Protein AF-A0A359BAL3-F1 (afdb_monomer)

Secondary structure (DSSP, 8-state):
-HHHHHHHHHHHHHHHHHHHTTS-S--HHHHHHHHHHHHHTTS--------TTSS-TTSS-----SS----------HHHHHHHTT--HHHHHHHHHHHHTTPPPPHHHHHHHHHHHHHHHHHTT-HHHHHHHHHH--HHHHTT-

Sequence (145 aa):
MLYFFDEIQLLYQKRDLEKKNGKLEFSSLDLVSGMKPLVIDGKYRFILSGSLLGVPIKDIVLNPLGYLDEVRMFPLDFEEYLLNKNVGEESINYLRNCFYNKKEVPPSLNALFLDYFREYILMGGMPEAIEEFNKSKNLFNVSNV

Structure (mmCIF, N/CA/C/O backbone):
data_AF-A0A359BAL3-F1
#
_entry.id   AF-A0A359BAL3-F1
#
loop_
_atom_site.group_PDB
_atom_site.id
_atom_site.type_symbol
_atom_site.label_atom_id
_atom_site.label_alt_id
_atom_site.label_comp_id
_atom_site.label_asym_id
_atom_site.label_entity_id
_atom_site.label_seq_id
_atom_site.pdbx_PDB_ins_code
_atom_site.Cartn_x
_atom_site.Cartn_y
_atom_site.Cartn_z
_atom_site.occupancy
_atom_site.B_iso_or_equiv
_atom_site.auth_seq_id
_atom_site.auth_comp_id
_atom_site.auth_asym_id
_atom_site.auth_atom_id
_atom_site.pdbx_PDB_model_num
ATOM 1 N N . MET A 1 1 ? 10.939 -1.123 0.249 1.00 41.31 1 MET A N 1
ATOM 2 C CA . MET A 1 1 ? 10.672 -1.480 -1.163 1.00 41.31 1 MET A CA 1
ATOM 3 C C . MET A 1 1 ? 10.157 -0.281 -1.976 1.00 41.31 1 MET A C 1
ATOM 5 O O . MET A 1 1 ? 10.434 -0.252 -3.161 1.00 41.31 1 MET A O 1
ATOM 9 N N . LEU A 1 2 ? 9.514 0.731 -1.367 1.00 38.03 2 LEU A N 1
ATOM 10 C CA . LEU A 1 2 ? 9.083 1.976 -2.041 1.00 38.03 2 LEU A CA 1
ATOM 11 C C . LEU A 1 2 ? 10.224 2.931 -2.431 1.00 38.03 2 LEU A C 1
ATOM 13 O O . LEU A 1 2 ? 10.255 3.352 -3.579 1.00 38.03 2 LEU A O 1
ATOM 17 N N . TYR A 1 3 ? 11.231 3.127 -1.565 1.00 41.62 3 TYR A N 1
ATOM 18 C CA . TYR A 1 3 ? 12.444 3.908 -1.889 1.00 41.62 3 TYR A CA 1
ATOM 19 C C . TYR A 1 3 ? 13.090 3.532 -3.232 1.00 41.62 3 TYR A C 1
ATOM 21 O O . TYR A 1 3 ? 13.632 4.381 -3.928 1.00 41.62 3 TYR A O 1
ATOM 29 N N . PHE A 1 4 ? 12.993 2.259 -3.625 1.00 43.25 4 PHE A N 1
ATOM 30 C CA . PHE A 1 4 ? 13.531 1.776 -4.892 1.00 43.25 4 PHE A CA 1
ATOM 31 C C . PHE A 1 4 ? 12.810 2.374 -6.109 1.00 43.25 4 PHE A C 1
ATOM 33 O O . PHE A 1 4 ? 13.448 2.681 -7.113 1.00 43.25 4 PHE A O 1
ATOM 40 N N . PHE A 1 5 ? 11.489 2.541 -6.038 1.00 46.47 5 PHE A N 1
ATOM 41 C CA . PHE A 1 5 ? 10.700 3.039 -7.162 1.00 46.47 5 PHE A CA 1
ATOM 42 C C . PHE A 1 5 ? 10.847 4.553 -7.339 1.00 46.47 5 PHE A C 1
ATOM 44 O O . PHE A 1 5 ? 11.021 5.005 -8.473 1.00 46.47 5 PHE A O 1
ATOM 51 N N . ASP A 1 6 ? 10.881 5.316 -6.245 1.00 49.34 6 ASP A N 1
ATOM 52 C CA . ASP A 1 6 ? 11.054 6.772 -6.297 1.00 49.34 6 ASP A CA 1
ATOM 53 C C . ASP A 1 6 ? 12.473 7.176 -6.717 1.00 49.34 6 ASP A C 1
ATOM 55 O O . ASP A 1 6 ? 12.645 8.070 -7.550 1.00 49.34 6 ASP A O 1
ATOM 59 N N . GLU A 1 7 ? 13.505 6.471 -6.237 1.00 54.03 7 GLU A N 1
ATOM 60 C CA . GLU A 1 7 ? 14.885 6.692 -6.687 1.00 54.03 7 GLU A CA 1
ATOM 61 C C . GLU A 1 7 ? 15.041 6.407 -8.183 1.00 54.03 7 GLU A C 1
ATOM 63 O O . GLU A 1 7 ? 15.623 7.213 -8.912 1.00 54.03 7 GLU A O 1
ATOM 68 N N . ILE A 1 8 ? 14.475 5.301 -8.675 1.00 58.50 8 ILE A N 1
ATOM 69 C CA . ILE A 1 8 ? 14.504 4.964 -10.102 1.00 58.50 8 ILE A CA 1
ATOM 70 C C . ILE A 1 8 ? 13.767 6.016 -10.936 1.00 58.50 8 ILE A C 1
ATOM 72 O O . ILE A 1 8 ? 14.253 6.424 -11.994 1.00 58.50 8 ILE A O 1
ATOM 76 N N . GLN A 1 9 ? 12.632 6.515 -10.454 1.00 60.34 9 GLN A N 1
ATOM 77 C CA . GLN A 1 9 ? 11.885 7.574 -11.121 1.00 60.34 9 GLN A CA 1
ATOM 78 C C . GLN A 1 9 ? 12.674 8.888 -11.197 1.00 60.34 9 GLN A C 1
ATOM 80 O O . GLN A 1 9 ? 12.749 9.498 -12.269 1.00 60.34 9 GLN A O 1
ATOM 85 N N . LEU A 1 10 ? 13.284 9.321 -10.091 1.00 62.38 10 LEU A N 1
ATOM 86 C CA . LEU A 1 10 ? 14.133 10.514 -10.058 1.00 62.38 10 LEU A CA 1
ATOM 87 C C . LEU A 1 10 ? 15.339 10.358 -10.987 1.00 62.38 10 LEU A C 1
ATOM 89 O O . LEU A 1 10 ? 15.706 11.306 -11.683 1.00 62.38 10 LEU A O 1
ATOM 93 N N . LEU A 1 11 ? 15.917 9.157 -11.061 1.00 66.50 11 LEU A N 1
ATOM 94 C CA . LEU A 1 11 ? 16.991 8.835 -11.998 1.00 66.50 11 LEU A CA 1
ATOM 95 C C . LEU A 1 11 ? 16.528 8.961 -13.457 1.00 66.50 11 LEU A C 1
ATOM 97 O O . LEU A 1 11 ? 17.238 9.569 -14.262 1.00 66.50 11 LEU A O 1
ATOM 101 N N . TYR A 1 12 ? 15.338 8.459 -13.803 1.00 70.88 12 TYR A N 1
ATOM 102 C CA . TYR A 1 12 ? 14.775 8.597 -15.150 1.00 70.88 12 TYR A CA 1
ATOM 103 C C . TYR A 1 12 ? 14.512 10.059 -15.526 1.00 70.88 12 TYR A C 1
ATOM 105 O O . TYR A 1 12 ? 14.960 10.510 -16.583 1.00 70.88 12 TYR A O 1
ATOM 113 N N . GLN A 1 13 ? 13.869 10.828 -14.645 1.00 69.00 13 GLN A N 1
ATOM 114 C CA . GLN A 1 13 ? 13.573 12.243 -14.889 1.00 69.00 13 GLN A CA 1
ATOM 115 C C . GLN A 1 13 ? 14.844 13.084 -15.000 1.00 69.00 13 GLN A C 1
ATOM 117 O O . GLN A 1 13 ? 14.993 13.864 -15.942 1.00 69.00 13 GLN A O 1
ATOM 122 N N . LYS A 1 14 ? 15.791 12.899 -14.072 1.00 73.88 14 LYS A N 1
ATOM 123 C CA . LYS A 1 14 ? 17.091 13.577 -14.103 1.00 73.88 14 LYS A CA 1
ATOM 124 C C . LYS A 1 14 ? 17.823 13.285 -15.406 1.00 73.88 14 LYS A C 1
ATOM 126 O O . LYS A 1 14 ? 18.402 14.190 -15.996 1.00 73.88 14 LYS A O 1
ATOM 131 N N . ARG A 1 15 ? 17.765 12.048 -15.893 1.00 76.38 15 ARG A N 1
ATOM 132 C CA . ARG A 1 15 ? 18.394 11.666 -17.155 1.00 76.38 15 ARG A CA 1
ATOM 133 C C . ARG A 1 15 ? 17.760 12.346 -18.365 1.00 76.38 15 ARG A C 1
ATOM 135 O O . ARG A 1 15 ? 18.483 12.895 -19.192 1.00 76.38 15 ARG A O 1
ATOM 142 N N . ASP A 1 16 ? 16.434 12.339 -18.468 1.00 73.81 16 ASP A N 1
ATOM 143 C CA . ASP A 1 16 ? 15.747 12.982 -19.594 1.00 73.81 16 ASP A CA 1
ATOM 144 C C . ASP A 1 16 ? 15.925 14.514 -19.567 1.00 73.81 16 ASP A C 1
ATOM 146 O O . ASP A 1 16 ? 16.022 15.146 -20.623 1.00 73.81 16 ASP A O 1
ATOM 150 N N . LEU A 1 17 ? 16.065 15.114 -18.377 1.00 75.75 17 LEU A N 1
ATOM 151 C CA . LEU A 1 17 ? 16.487 16.510 -18.210 1.00 75.75 17 LEU A CA 1
ATOM 152 C C . LEU A 1 17 ? 17.928 16.741 -18.686 1.00 75.75 17 LEU A C 1
ATOM 154 O O . LEU A 1 17 ? 18.188 17.691 -19.420 1.00 75.75 17 LEU A O 1
ATOM 158 N N . GLU A 1 18 ? 18.867 15.869 -18.326 1.00 79.50 18 GLU A N 1
ATOM 159 C CA . GLU A 1 18 ? 20.263 15.973 -18.766 1.00 79.50 18 GLU A CA 1
ATOM 160 C C . GLU A 1 18 ? 20.405 15.761 -20.289 1.00 79.50 18 GLU A C 1
ATOM 162 O O . GLU A 1 18 ? 21.224 16.440 -20.911 1.00 79.50 18 GLU A O 1
ATOM 167 N N . LYS A 1 19 ? 19.551 14.936 -20.925 1.00 77.94 19 LYS A N 1
ATOM 168 C CA . LYS A 1 19 ? 19.439 14.863 -22.398 1.00 77.94 19 LYS A CA 1
ATOM 169 C C . LYS A 1 19 ? 18.933 16.176 -22.992 1.00 77.94 19 LYS A C 1
ATOM 171 O O . LYS A 1 19 ? 19.530 16.682 -23.938 1.00 77.94 19 LYS A O 1
ATOM 176 N N . LYS A 1 20 ? 17.863 16.761 -22.438 1.00 79.38 20 LYS A N 1
ATOM 177 C CA . LYS A 1 20 ? 17.357 18.078 -22.882 1.00 79.38 20 LYS A CA 1
ATOM 178 C C . LYS A 1 20 ? 18.413 19.178 -22.760 1.00 79.38 20 LYS A C 1
ATOM 180 O O . LYS A 1 20 ? 18.467 20.061 -23.607 1.00 79.38 20 LYS A O 1
ATOM 185 N N . ASN A 1 21 ? 19.275 19.086 -21.751 1.00 85.44 21 ASN A N 1
ATOM 186 C CA . ASN A 1 21 ? 20.401 19.995 -21.542 1.00 85.44 21 ASN A CA 1
ATOM 187 C C . ASN A 1 21 ? 21.624 19.677 -22.427 1.00 85.44 21 ASN A C 1
ATOM 189 O O . ASN A 1 21 ? 22.670 20.299 -22.256 1.00 85.44 21 ASN A O 1
ATOM 193 N N . GLY A 1 22 ? 21.527 18.701 -23.339 1.00 83.88 22 GLY A N 1
ATOM 194 C CA . GLY A 1 22 ? 22.598 18.313 -24.262 1.00 83.88 22 GLY A CA 1
ATOM 195 C C . GLY A 1 22 ? 23.768 17.568 -23.614 1.00 83.88 22 GLY A C 1
ATOM 196 O O . GLY A 1 22 ? 24.787 17.362 -24.263 1.00 83.88 22 GLY A O 1
ATOM 197 N N . LYS A 1 23 ? 23.649 17.168 -22.343 1.00 82.75 23 LYS A N 1
ATOM 198 C CA . LYS A 1 23 ? 24.710 16.469 -21.598 1.00 82.75 23 LYS A CA 1
ATOM 199 C C . LYS A 1 23 ? 24.677 14.952 -21.774 1.00 82.75 23 LYS A C 1
ATOM 201 O O . LYS A 1 23 ? 25.636 14.275 -21.418 1.00 82.75 23 LYS A O 1
ATOM 206 N N . LEU A 1 24 ? 23.571 14.416 -22.285 1.00 81.38 24 LEU A N 1
ATOM 207 C CA . LEU A 1 24 ? 23.402 13.000 -22.591 1.00 81.38 24 LEU A CA 1
ATOM 208 C C . LEU A 1 24 ? 22.866 12.818 -24.005 1.00 81.38 24 LEU A C 1
ATOM 210 O O . LEU A 1 24 ? 22.035 13.594 -24.468 1.00 81.38 24 LEU A O 1
ATOM 214 N N . GLU A 1 25 ? 23.303 11.742 -24.653 1.00 80.44 25 GLU A N 1
ATOM 215 C CA . GLU A 1 25 ? 22.866 11.380 -26.005 1.00 80.44 25 GLU A CA 1
ATOM 216 C C . GLU A 1 25 ? 21.552 10.578 -25.997 1.00 80.44 25 GLU A C 1
ATOM 218 O O . GLU A 1 25 ? 20.721 10.713 -26.896 1.00 80.44 25 GLU A O 1
ATOM 223 N N . PHE A 1 26 ? 21.320 9.781 -24.946 1.00 71.06 26 PHE A N 1
ATOM 224 C CA . PHE A 1 26 ? 20.225 8.807 -24.876 1.00 71.06 26 PHE A CA 1
ATOM 225 C C . PHE A 1 26 ? 19.157 9.170 -23.837 1.00 71.06 26 PHE A C 1
ATOM 227 O O . PHE A 1 26 ? 19.449 9.673 -22.754 1.00 71.06 26 PHE A O 1
ATOM 234 N N . SER A 1 27 ? 17.901 8.870 -24.172 1.00 75.06 27 SER A N 1
ATOM 235 C CA . SER A 1 27 ? 16.699 9.083 -23.352 1.00 75.06 27 SER A CA 1
ATOM 236 C C . SER A 1 27 ? 16.205 7.792 -22.710 1.00 75.06 27 SER A C 1
ATOM 238 O O . SER A 1 27 ? 16.690 6.689 -22.989 1.00 75.06 27 SER A O 1
ATOM 240 N N . SER A 1 28 ? 15.177 7.911 -21.876 1.00 73.81 28 SER A N 1
ATOM 241 C CA . SER A 1 28 ? 14.420 6.763 -21.379 1.00 73.81 28 SER A CA 1
ATOM 242 C C . SER A 1 28 ? 13.766 5.922 -22.452 1.00 73.81 28 SER A C 1
ATOM 244 O O . SER A 1 28 ? 13.800 4.695 -22.350 1.00 73.81 28 SER A O 1
ATOM 246 N N . LEU A 1 29 ? 13.320 6.542 -23.536 1.00 72.94 29 LEU A N 1
ATOM 247 C CA . LEU A 1 29 ? 12.750 5.825 -24.666 1.00 72.94 29 LEU A CA 1
ATOM 248 C C . LEU A 1 29 ? 13.775 4.950 -25.401 1.00 72.94 29 LEU A C 1
ATOM 250 O O . LEU A 1 29 ? 13.457 3.836 -25.824 1.00 72.94 29 LEU A O 1
ATOM 254 N N . ASP A 1 30 ? 15.011 5.434 -25.519 1.00 75.88 30 ASP A N 1
ATOM 255 C CA . ASP A 1 30 ? 16.080 4.721 -26.225 1.00 75.88 30 ASP A CA 1
ATOM 256 C C . ASP A 1 30 ? 16.446 3.416 -25.494 1.00 75.88 30 ASP A C 1
ATOM 258 O O . ASP A 1 30 ? 16.660 2.383 -26.129 1.00 75.88 30 ASP A O 1
ATOM 262 N N . LEU A 1 31 ? 16.413 3.419 -24.153 1.00 77.69 31 LEU A N 1
ATOM 263 C CA . LEU A 1 31 ? 16.620 2.202 -23.357 1.00 77.69 31 LEU A CA 1
ATOM 264 C C . LEU A 1 31 ? 15.488 1.192 -23.535 1.00 77.69 31 LEU A C 1
ATOM 266 O O . LEU A 1 31 ? 15.758 0.018 -23.775 1.00 77.69 31 LEU A O 1
ATOM 270 N N . VAL A 1 32 ? 14.231 1.636 -23.444 1.00 77.44 32 VAL A N 1
ATOM 271 C CA . VAL A 1 32 ? 13.066 0.750 -23.614 1.00 77.44 32 VAL A CA 1
ATOM 272 C C . VAL A 1 32 ? 13.070 0.126 -25.013 1.00 77.44 32 VAL A C 1
ATOM 274 O O . VAL A 1 32 ? 12.811 -1.067 -25.170 1.00 77.44 32 VAL A O 1
ATOM 277 N N . SER A 1 33 ? 13.451 0.901 -26.030 1.00 77.69 33 SER A N 1
ATOM 278 C CA . SER A 1 33 ? 13.599 0.407 -27.403 1.00 77.69 33 SER A CA 1
ATOM 279 C C . SER A 1 33 ? 14.730 -0.619 -27.531 1.00 77.69 33 SER A C 1
ATOM 281 O O . SER A 1 33 ? 14.551 -1.643 -28.189 1.00 77.69 33 SER A O 1
ATOM 283 N N . GLY A 1 34 ? 15.865 -0.398 -26.859 1.00 80.94 34 GLY A N 1
ATOM 284 C CA . GLY A 1 34 ? 16.978 -1.352 -26.805 1.00 80.94 34 GLY A CA 1
ATOM 285 C C . GLY A 1 34 ? 16.653 -2.657 -26.065 1.00 80.94 34 GLY A C 1
ATOM 286 O O . GLY A 1 34 ? 17.234 -3.694 -26.374 1.00 80.94 34 GLY A O 1
ATOM 287 N N . MET A 1 35 ? 15.695 -2.640 -25.133 1.00 83.69 35 MET A N 1
ATOM 288 C CA . MET A 1 35 ? 15.233 -3.844 -24.426 1.00 83.69 35 MET A CA 1
ATOM 289 C C . MET A 1 35 ? 14.354 -4.745 -25.302 1.00 83.69 35 MET A C 1
ATOM 291 O O . MET A 1 35 ? 14.325 -5.958 -25.098 1.00 83.69 35 MET A O 1
ATOM 295 N N . LYS A 1 36 ? 13.652 -4.187 -26.295 1.00 82.06 36 LYS A N 1
ATOM 296 C CA . LYS A 1 36 ? 12.671 -4.920 -27.110 1.00 82.06 36 LYS A CA 1
ATOM 297 C C . LYS A 1 36 ? 13.221 -6.211 -27.747 1.00 82.06 36 LYS A C 1
ATOM 299 O O . LYS A 1 36 ? 12.565 -7.241 -27.590 1.00 82.06 36 LYS A O 1
ATOM 304 N N . PRO A 1 37 ? 14.388 -6.229 -28.423 1.00 84.69 37 PRO A N 1
ATOM 305 C CA . PRO A 1 37 ? 14.924 -7.464 -29.000 1.00 84.69 37 PRO A CA 1
ATOM 306 C C . PRO A 1 37 ? 15.191 -8.548 -27.949 1.00 84.69 37 PRO A C 1
ATOM 308 O O . PRO A 1 37 ? 14.961 -9.722 -28.216 1.00 84.69 37 PRO A O 1
ATOM 311 N N . LEU A 1 38 ? 15.619 -8.156 -26.745 1.00 87.06 38 LEU A N 1
ATOM 312 C CA . LEU A 1 38 ? 15.926 -9.072 -25.641 1.00 87.06 38 LEU A CA 1
ATOM 313 C C . LEU A 1 38 ? 14.668 -9.743 -25.071 1.00 87.06 38 LEU A C 1
ATOM 315 O O . LEU A 1 38 ? 14.729 -10.895 -24.638 1.00 87.06 38 LEU A O 1
ATOM 319 N N . VAL A 1 39 ? 13.538 -9.029 -25.082 1.00 85.9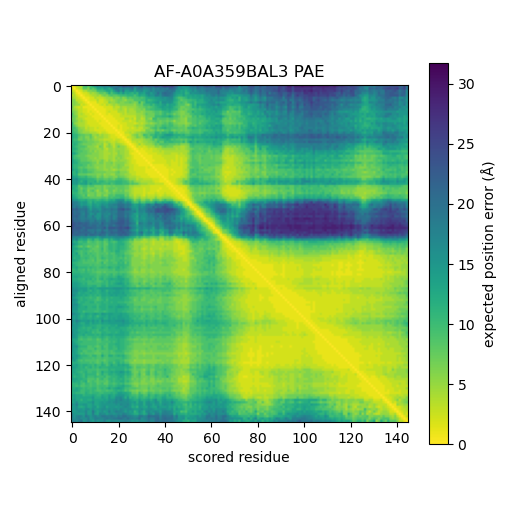4 39 VAL A N 1
ATOM 320 C CA . VAL A 1 39 ? 12.229 -9.571 -24.686 1.00 85.94 39 VAL A CA 1
ATOM 321 C C . VAL A 1 39 ? 11.675 -10.497 -25.764 1.00 85.94 39 VAL A C 1
ATOM 323 O O . VAL A 1 39 ? 11.194 -11.580 -25.447 1.00 85.94 39 VAL A O 1
ATOM 326 N N . ILE A 1 40 ? 11.771 -10.104 -27.040 1.00 85.06 40 ILE A N 1
ATOM 327 C CA . ILE A 1 40 ? 11.271 -10.905 -28.172 1.00 85.06 40 ILE A CA 1
ATOM 328 C C . ILE A 1 40 ? 12.037 -12.227 -28.305 1.00 85.06 40 ILE A C 1
ATOM 330 O O . ILE A 1 40 ? 11.433 -13.256 -28.590 1.00 85.06 40 ILE A O 1
ATOM 334 N N . ASP A 1 41 ? 13.345 -12.219 -28.048 1.00 88.88 41 ASP A N 1
ATOM 335 C CA . ASP A 1 41 ? 14.187 -13.423 -28.003 1.00 88.88 41 ASP A CA 1
ATOM 336 C C . ASP A 1 41 ? 13.845 -14.349 -26.811 1.00 88.88 41 ASP A C 1
ATOM 338 O O . ASP A 1 41 ? 14.392 -15.441 -26.680 1.00 88.88 41 ASP A O 1
ATOM 342 N N . GLY A 1 42 ? 12.948 -13.924 -25.910 1.00 86.94 42 GLY A N 1
ATOM 343 C CA . GLY A 1 42 ? 12.428 -14.722 -24.796 1.00 86.94 42 GLY A CA 1
ATOM 344 C C . GLY A 1 42 ? 13.414 -14.952 -23.647 1.00 86.94 42 GLY A C 1
ATOM 345 O O . GLY A 1 42 ? 13.075 -15.624 -22.675 1.00 86.94 42 GLY A O 1
ATOM 346 N N . LYS A 1 43 ? 14.628 -14.396 -23.731 1.00 85.06 43 LYS A N 1
ATOM 347 C CA . LYS A 1 43 ? 15.696 -14.592 -22.737 1.00 85.06 43 LYS A CA 1
ATOM 348 C C . LYS A 1 43 ? 15.538 -13.725 -21.493 1.00 85.06 43 LYS A C 1
ATOM 350 O O . LYS A 1 43 ? 16.062 -14.081 -20.440 1.00 85.06 43 LYS A O 1
ATOM 355 N N . TYR A 1 44 ? 14.844 -12.594 -21.610 1.00 83.25 44 TYR A N 1
ATOM 356 C CA . TYR A 1 44 ? 14.740 -11.608 -20.539 1.00 83.25 44 TYR A CA 1
ATOM 357 C C . TYR A 1 44 ? 13.305 -11.126 -20.350 1.00 83.25 44 TYR A C 1
ATOM 359 O O . TYR A 1 44 ? 12.567 -10.901 -21.308 1.00 83.25 44 TYR A O 1
ATOM 367 N N . ARG A 1 45 ? 12.939 -10.904 -19.086 1.00 82.50 45 ARG A N 1
ATOM 368 C CA . ARG A 1 45 ? 11.721 -10.205 -18.682 1.00 82.50 45 ARG A CA 1
ATOM 369 C C . ARG A 1 45 ? 12.127 -8.958 -17.909 1.00 82.50 45 ARG A C 1
ATOM 371 O O . ARG A 1 45 ? 12.843 -9.064 -16.917 1.00 82.50 45 ARG A O 1
ATOM 378 N N . PHE A 1 46 ? 11.664 -7.800 -18.361 1.00 81.88 46 PHE A N 1
ATOM 379 C CA . PHE A 1 46 ? 11.889 -6.528 -17.679 1.00 81.88 46 PHE A CA 1
ATOM 380 C C . PHE A 1 46 ? 10.604 -6.096 -16.980 1.00 81.88 46 PHE A C 1
ATOM 382 O O . PHE A 1 46 ? 9.516 -6.255 -17.528 1.00 81.88 46 PHE A O 1
ATOM 389 N N . ILE A 1 47 ? 10.742 -5.544 -15.777 1.00 81.56 47 ILE A N 1
ATOM 390 C CA . ILE A 1 47 ? 9.666 -4.852 -15.070 1.00 81.56 47 ILE A CA 1
ATOM 391 C C . ILE A 1 47 ? 10.079 -3.388 -15.011 1.00 81.56 47 ILE A C 1
ATOM 393 O O . ILE A 1 47 ? 11.165 -3.068 -14.528 1.00 81.56 47 ILE A O 1
ATOM 397 N N . LEU A 1 48 ? 9.229 -2.518 -15.546 1.00 75.38 48 LEU A N 1
ATOM 398 C CA . LEU A 1 48 ? 9.438 -1.077 -15.567 1.00 75.38 48 LEU A CA 1
ATOM 399 C C . LEU A 1 48 ? 8.376 -0.420 -14.686 1.00 75.38 48 LEU A C 1
ATOM 401 O O . LEU A 1 48 ? 7.235 -0.871 -14.646 1.00 75.38 48 LEU A O 1
ATOM 405 N N . SER A 1 49 ? 8.756 0.649 -13.998 1.00 71.56 49 SER A N 1
ATOM 406 C CA . SER A 1 49 ? 7.855 1.473 -13.195 1.00 71.56 49 SER A CA 1
ATOM 407 C C . SER A 1 49 ? 8.128 2.942 -13.503 1.00 71.56 49 SER A C 1
ATOM 409 O O . SER A 1 49 ? 9.274 3.321 -13.755 1.00 71.56 49 SER A O 1
ATOM 411 N N . GLY A 1 50 ? 7.077 3.758 -13.530 1.00 65.19 50 GLY A N 1
ATOM 412 C CA . GLY A 1 50 ? 7.160 5.184 -13.825 1.00 65.19 50 GLY A CA 1
ATOM 413 C C . GLY A 1 50 ? 5.909 5.929 -13.362 1.00 65.19 50 GLY A C 1
ATOM 414 O O . GLY A 1 50 ? 4.833 5.344 -13.253 1.00 65.19 50 GLY A O 1
ATOM 415 N N . SER A 1 51 ? 6.051 7.226 -13.084 1.00 58.75 51 SER A N 1
ATOM 416 C CA . SER A 1 51 ? 4.942 8.076 -12.640 1.00 58.75 51 SER A CA 1
ATOM 417 C C . SER A 1 51 ? 4.100 8.589 -13.804 1.00 58.75 51 SER A C 1
ATOM 419 O O . SER A 1 51 ? 4.623 9.024 -14.830 1.00 58.75 51 SER A O 1
ATOM 421 N N . LEU A 1 52 ? 2.783 8.643 -13.587 1.00 52.31 52 LEU A N 1
ATOM 422 C CA . LEU A 1 52 ? 1.806 9.236 -14.504 1.00 52.31 52 LEU A CA 1
ATOM 423 C C . LEU A 1 52 ? 2.088 10.723 -14.822 1.00 52.31 52 LEU A C 1
ATOM 425 O O . LEU A 1 52 ? 1.637 11.226 -15.850 1.00 52.31 52 LEU A O 1
ATOM 429 N N . LEU A 1 53 ? 2.805 11.428 -13.934 1.00 50.09 53 LEU A N 1
ATOM 430 C CA . LEU A 1 53 ? 3.101 12.868 -14.005 1.00 50.09 53 LEU A CA 1
ATOM 431 C C . LEU A 1 53 ? 4.430 13.203 -14.707 1.00 50.09 53 LEU A C 1
ATOM 433 O O . LEU A 1 53 ? 4.684 14.370 -15.002 1.00 50.09 53 LEU A O 1
ATOM 437 N N . GLY A 1 54 ? 5.285 12.217 -14.985 1.00 46.47 54 GLY A N 1
ATOM 438 C CA . GLY A 1 54 ? 6.630 12.436 -15.520 1.00 46.47 54 GLY A CA 1
ATOM 439 C C . GLY A 1 54 ? 6.786 11.872 -16.922 1.00 46.47 54 GLY A C 1
ATOM 440 O O . GLY A 1 54 ? 7.128 10.709 -17.061 1.00 46.47 54 GLY A O 1
ATOM 441 N N . VAL A 1 55 ? 6.590 12.729 -17.929 1.00 45.75 55 VAL A N 1
ATOM 442 C CA . VAL A 1 55 ? 6.605 12.417 -19.369 1.00 45.75 55 VAL A CA 1
ATOM 443 C C . VAL A 1 55 ? 5.530 11.392 -19.726 1.00 45.75 55 VAL A C 1
ATOM 445 O O . VAL A 1 55 ? 5.651 10.216 -19.393 1.00 45.75 55 VAL A O 1
ATOM 448 N N . PRO A 1 56 ? 4.473 11.790 -20.450 1.00 46.22 56 PRO A N 1
ATOM 449 C CA . PRO A 1 56 ? 3.582 10.809 -21.018 1.00 46.22 56 PRO A CA 1
ATOM 450 C C . PRO A 1 56 ? 4.420 9.825 -21.835 1.00 46.22 56 PRO A C 1
ATOM 452 O O . PRO A 1 56 ? 4.936 10.162 -22.896 1.00 46.22 56 PRO A O 1
ATOM 455 N N . ILE A 1 57 ? 4.418 8.564 -21.423 1.00 51.16 57 ILE A N 1
ATOM 456 C CA . ILE A 1 57 ? 4.642 7.440 -22.333 1.00 51.16 57 ILE A CA 1
ATOM 457 C C . ILE A 1 57 ? 3.466 7.367 -23.353 1.00 51.16 57 ILE A C 1
ATOM 459 O O . ILE A 1 57 ? 3.265 6.377 -24.032 1.00 51.16 57 ILE A O 1
ATOM 463 N N . LYS A 1 58 ? 2.654 8.429 -23.505 1.00 42.19 58 LYS A N 1
ATOM 464 C CA . LYS A 1 58 ? 1.586 8.534 -24.506 1.00 42.19 58 LYS A CA 1
ATOM 465 C C . LYS A 1 58 ? 2.117 8.606 -25.934 1.00 42.19 58 LYS A C 1
ATOM 467 O O . LYS A 1 58 ? 1.414 8.158 -26.828 1.00 42.19 58 LYS A O 1
ATOM 472 N N . ASP A 1 59 ? 3.318 9.149 -26.144 1.00 42.09 59 ASP A N 1
ATOM 473 C CA . ASP A 1 59 ? 3.894 9.253 -27.494 1.00 42.09 59 ASP A CA 1
ATOM 474 C C . ASP A 1 59 ? 4.684 8.012 -27.897 1.00 42.09 59 ASP A C 1
ATOM 476 O O . ASP A 1 59 ? 5.057 7.857 -29.063 1.00 42.09 59 ASP A O 1
ATOM 480 N N . ILE A 1 60 ? 4.889 7.073 -26.966 1.00 49.69 60 ILE A N 1
ATOM 481 C CA . ILE A 1 60 ? 5.122 5.716 -27.413 1.00 49.69 60 ILE A CA 1
ATOM 482 C C . ILE A 1 60 ? 3.760 5.252 -27.902 1.00 49.69 60 ILE A C 1
ATOM 484 O O . ILE A 1 60 ? 2.890 4.880 -27.117 1.00 49.69 60 ILE A O 1
ATOM 488 N N . VAL A 1 61 ? 3.579 5.259 -29.220 1.00 46.41 61 VAL A N 1
ATOM 489 C CA . VAL A 1 61 ? 2.667 4.324 -29.870 1.00 46.41 61 VAL A CA 1
ATOM 490 C C . VAL A 1 61 ? 3.210 2.933 -29.538 1.00 46.41 61 VAL A C 1
ATOM 492 O O . VAL A 1 61 ? 3.877 2.273 -30.332 1.00 46.41 61 VAL A O 1
ATOM 495 N N . LEU A 1 62 ? 2.974 2.503 -28.301 1.00 47.50 62 LEU A N 1
ATOM 496 C CA . LEU A 1 62 ? 2.950 1.123 -27.890 1.00 47.50 62 LEU A CA 1
ATOM 497 C C . LEU A 1 62 ? 1.714 0.581 -28.584 1.00 47.50 62 LEU A C 1
ATOM 499 O O . LEU A 1 62 ? 0.683 0.372 -27.963 1.00 47.50 62 LEU A O 1
ATOM 503 N N . ASN A 1 63 ? 1.801 0.373 -29.897 1.00 49.12 63 ASN A N 1
ATOM 504 C CA . ASN A 1 63 ? 1.107 -0.767 -30.450 1.00 49.12 63 ASN A CA 1
ATOM 505 C C . ASN A 1 63 ? 1.727 -1.941 -29.692 1.00 49.12 63 ASN A C 1
ATOM 507 O O . ASN A 1 63 ? 2.902 -2.245 -29.940 1.00 49.12 63 ASN A O 1
ATOM 511 N N . PRO A 1 64 ? 1.026 -2.537 -28.712 1.00 51.91 64 PRO A N 1
ATOM 512 C CA . PRO A 1 64 ? 1.575 -3.634 -27.955 1.00 51.91 64 PRO A CA 1
ATOM 513 C C . PRO A 1 64 ? 1.564 -4.790 -28.940 1.00 51.91 64 PRO A C 1
ATOM 515 O O . PRO A 1 64 ? 0.570 -5.491 -29.096 1.00 51.91 64 PRO A O 1
ATOM 518 N N . LEU A 1 65 ? 2.657 -4.971 -29.677 1.00 54.31 65 LEU A N 1
ATOM 519 C CA . LEU A 1 65 ? 2.834 -6.103 -30.586 1.00 54.31 65 LEU A CA 1
ATOM 520 C C . LEU A 1 65 ? 3.078 -7.396 -29.772 1.00 54.31 65 LEU A C 1
ATOM 522 O O . LEU A 1 65 ? 3.879 -8.230 -30.175 1.00 54.31 65 LEU A O 1
ATOM 526 N N . GLY A 1 66 ? 2.444 -7.536 -28.599 1.00 64.44 66 GLY A N 1
ATOM 527 C CA . GLY A 1 66 ? 2.506 -8.705 -27.719 1.00 64.44 66 GLY A CA 1
ATOM 528 C C . GLY A 1 66 ? 3.730 -8.817 -26.802 1.00 64.44 66 GLY A C 1
ATOM 529 O O . GLY A 1 66 ? 3.928 -9.880 -26.229 1.00 64.44 66 GLY A O 1
ATOM 530 N N . TYR A 1 67 ? 4.563 -7.778 -26.662 1.00 72.06 67 TYR A N 1
ATOM 531 C CA . TYR A 1 67 ? 5.795 -7.830 -25.845 1.00 72.06 67 TYR A CA 1
ATOM 532 C C . TYR A 1 67 ? 5.817 -6.872 -24.642 1.00 72.06 67 TYR A C 1
ATOM 534 O O . TYR A 1 67 ? 6.810 -6.838 -23.915 1.00 72.06 67 TYR A O 1
ATOM 542 N N . LEU A 1 68 ? 4.770 -6.066 -24.451 1.00 74.62 68 LEU A N 1
ATOM 543 C CA . LEU A 1 68 ? 4.650 -5.141 -23.327 1.00 74.62 68 LEU A CA 1
ATOM 544 C C . LEU A 1 68 ? 3.241 -5.213 -22.745 1.00 74.62 68 LEU A C 1
ATOM 546 O O . LEU A 1 68 ? 2.271 -5.020 -23.477 1.00 74.62 68 LEU A O 1
ATOM 550 N N . ASP A 1 69 ? 3.180 -5.395 -21.429 1.00 77.19 69 ASP A N 1
ATOM 551 C CA . ASP A 1 69 ? 1.960 -5.335 -20.633 1.00 77.19 69 ASP A CA 1
ATOM 552 C C . ASP A 1 69 ? 2.007 -4.099 -19.723 1.00 77.19 69 ASP A C 1
ATOM 554 O O . ASP A 1 69 ? 3.007 -3.854 -19.044 1.00 77.19 69 ASP A O 1
ATOM 558 N N . GLU A 1 70 ? 0.930 -3.309 -19.709 1.00 75.88 70 GLU A N 1
ATOM 559 C CA . GLU A 1 70 ? 0.770 -2.173 -18.794 1.00 75.88 70 GLU A CA 1
ATOM 560 C C . GLU A 1 70 ? -0.085 -2.600 -17.598 1.00 75.88 70 GLU A C 1
ATOM 562 O O . GLU A 1 70 ? -1.217 -3.057 -17.760 1.00 75.88 70 GLU A O 1
ATOM 567 N N . VAL A 1 71 ? 0.439 -2.397 -16.388 1.00 79.62 71 VAL A N 1
ATOM 568 C CA . VAL A 1 71 ? -0.317 -2.558 -15.142 1.00 79.62 71 VAL A CA 1
ATOM 569 C C . VAL A 1 71 ? -0.400 -1.205 -14.455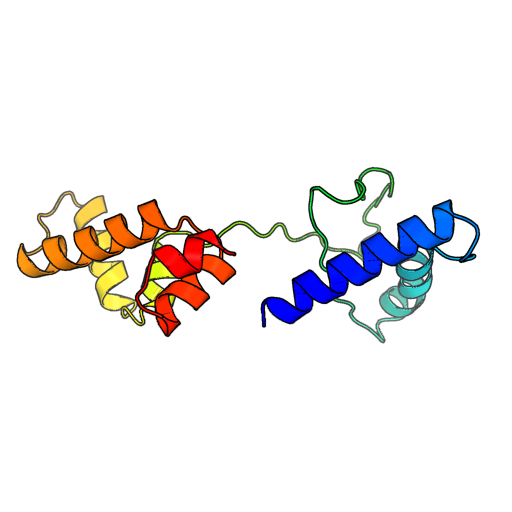 1.00 79.62 71 VAL A C 1
ATOM 571 O O . VAL A 1 71 ? 0.618 -0.584 -14.155 1.00 79.62 71 VAL A O 1
ATOM 574 N N . ARG A 1 72 ? -1.625 -0.743 -14.197 1.00 76.44 72 ARG A N 1
ATOM 575 C CA . ARG A 1 72 ? -1.864 0.498 -13.455 1.00 76.44 72 ARG A CA 1
ATOM 576 C C . ARG A 1 72 ? -1.940 0.199 -11.969 1.00 76.44 72 ARG A C 1
ATOM 578 O O . ARG A 1 72 ? -2.781 -0.589 -11.549 1.00 76.44 72 ARG A O 1
ATOM 585 N N . MET A 1 73 ? -1.076 0.850 -11.198 1.00 80.69 73 MET A N 1
ATOM 586 C CA . MET A 1 73 ? -1.099 0.794 -9.738 1.00 80.69 73 MET A CA 1
ATOM 587 C C . MET A 1 73 ? -1.833 2.011 -9.175 1.00 80.69 73 MET A C 1
ATOM 589 O O . MET A 1 73 ? -1.700 3.121 -9.696 1.00 80.69 73 MET A O 1
ATOM 593 N N . PHE A 1 74 ? -2.593 1.791 -8.107 1.00 83.50 74 PHE A N 1
ATOM 594 C CA . PHE A 1 74 ? -3.322 2.820 -7.371 1.00 83.50 74 PHE A CA 1
ATOM 595 C C . PHE A 1 74 ? -2.771 2.922 -5.942 1.00 83.50 74 PHE A C 1
ATOM 597 O O . PHE A 1 74 ? -2.061 2.014 -5.504 1.00 83.50 74 PHE A O 1
ATOM 604 N N . PRO A 1 75 ? -3.054 4.020 -5.217 1.00 87.94 75 PRO A N 1
ATOM 605 C CA . PRO A 1 75 ? -2.821 4.070 -3.778 1.00 87.94 75 PRO A CA 1
ATOM 606 C C . PRO A 1 75 ? -3.513 2.898 -3.072 1.00 87.94 75 PRO A C 1
ATOM 608 O O . PRO A 1 75 ? -4.547 2.432 -3.554 1.00 87.94 75 PRO A O 1
ATOM 611 N N . LEU A 1 76 ? -2.954 2.476 -1.936 1.00 91.12 76 LEU A N 1
ATOM 612 C CA . LEU A 1 76 ? -3.521 1.413 -1.110 1.00 91.12 76 LEU A CA 1
ATOM 613 C C . LEU A 1 76 ? -4.953 1.765 -0.733 1.00 91.12 76 LEU A C 1
ATOM 615 O O . LEU A 1 76 ? -5.214 2.890 -0.297 1.00 91.12 76 LEU A O 1
ATOM 619 N N . ASP A 1 77 ? -5.860 0.810 -0.869 1.00 93.56 77 ASP A N 1
ATOM 620 C CA . ASP A 1 77 ? -7.210 0.980 -0.353 1.00 93.56 77 ASP A CA 1
ATOM 621 C C . ASP A 1 77 ? -7.293 0.664 1.153 1.00 93.56 77 ASP A C 1
ATOM 623 O O . ASP A 1 77 ? -6.310 0.327 1.824 1.00 93.56 77 ASP A O 1
ATOM 627 N N . PHE A 1 78 ? -8.492 0.811 1.721 1.00 93.94 78 PHE A N 1
ATOM 628 C CA . PHE A 1 78 ? -8.686 0.561 3.145 1.00 93.94 78 PHE A CA 1
ATOM 629 C C . PHE A 1 78 ? -8.482 -0.914 3.522 1.00 93.94 78 PHE A C 1
ATOM 631 O O . PHE A 1 78 ? -8.023 -1.202 4.624 1.00 93.94 78 PHE A O 1
ATOM 638 N N . GLU A 1 79 ? -8.806 -1.857 2.639 1.00 93.69 79 GLU A N 1
ATOM 639 C CA . GLU A 1 79 ? -8.607 -3.282 2.900 1.00 93.69 79 GLU A CA 1
ATOM 640 C C . GLU A 1 79 ? -7.117 -3.626 2.934 1.00 93.69 79 GLU A C 1
ATOM 642 O O . GLU A 1 79 ? -6.654 -4.264 3.881 1.00 93.69 79 GLU A O 1
ATOM 647 N N . GLU A 1 80 ? -6.346 -3.133 1.969 1.00 92.62 80 GLU A N 1
ATOM 648 C CA . GLU A 1 80 ? -4.895 -3.311 1.937 1.00 92.62 80 GLU A CA 1
ATOM 649 C C . GLU A 1 80 ? -4.212 -2.637 3.137 1.00 92.62 80 GLU A C 1
ATOM 651 O O . GLU A 1 80 ? -3.263 -3.180 3.710 1.00 92.62 80 GLU A O 1
ATOM 656 N N . TYR A 1 81 ? -4.734 -1.495 3.591 1.00 93.19 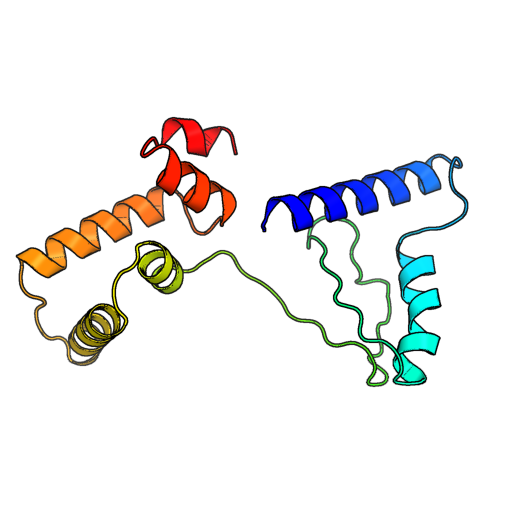81 TYR A N 1
ATOM 657 C CA . TYR A 1 81 ? -4.308 -0.870 4.841 1.00 93.19 81 TYR A CA 1
ATOM 658 C C . TYR A 1 81 ? -4.562 -1.768 6.067 1.00 93.19 81 TYR A C 1
ATOM 660 O O . TYR A 1 81 ? -3.692 -1.894 6.934 1.00 93.19 81 TYR A O 1
ATOM 668 N N . LEU A 1 82 ? -5.721 -2.430 6.149 1.00 94.12 82 LEU A N 1
ATOM 669 C CA . LEU A 1 82 ? -6.027 -3.370 7.235 1.00 94.12 82 LEU A CA 1
ATOM 670 C C . LEU A 1 82 ? -5.097 -4.591 7.210 1.00 94.12 82 LEU A C 1
ATOM 672 O O . LEU A 1 82 ? -4.619 -5.015 8.266 1.00 94.12 82 LEU A O 1
ATOM 676 N N . LEU A 1 83 ? -4.785 -5.113 6.022 1.00 92.56 83 LEU A N 1
ATOM 677 C CA . LEU A 1 83 ? -3.795 -6.180 5.857 1.00 92.56 83 LEU A CA 1
ATOM 678 C C . LEU A 1 83 ? -2.410 -5.729 6.340 1.00 92.56 83 LEU A C 1
ATOM 680 O O . LEU A 1 83 ? -1.750 -6.452 7.085 1.00 92.56 83 LEU A O 1
ATOM 684 N N . ASN A 1 84 ? -1.997 -4.502 6.010 1.00 89.00 84 ASN A N 1
ATOM 685 C CA . ASN A 1 84 ? -0.741 -3.919 6.489 1.00 89.00 84 ASN A CA 1
ATOM 686 C C . ASN A 1 84 ? -0.717 -3.758 8.027 1.00 89.00 84 ASN A C 1
ATOM 688 O O . ASN A 1 84 ? 0.306 -3.985 8.674 1.00 89.00 84 ASN A O 1
ATOM 692 N N . LYS A 1 85 ? -1.874 -3.475 8.641 1.00 88.31 85 LYS A N 1
ATOM 693 C CA . LYS A 1 85 ? -2.077 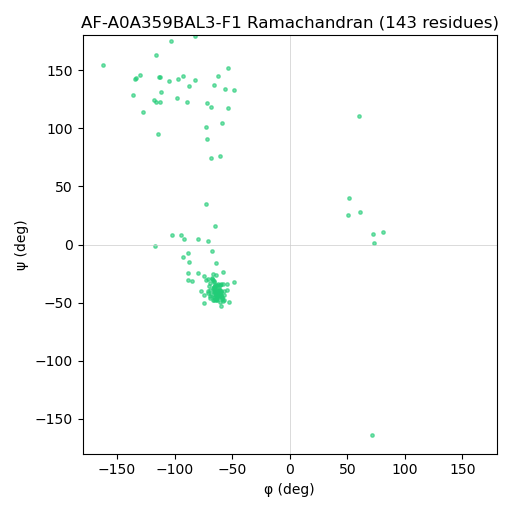-3.480 10.101 1.00 88.31 85 LYS A CA 1
ATOM 694 C C . LYS A 1 85 ? -2.065 -4.877 10.739 1.00 88.31 85 LYS A C 1
ATOM 696 O O . LYS A 1 85 ? -2.237 -4.971 11.954 1.00 88.31 85 LYS A O 1
ATOM 701 N N . ASN A 1 86 ? -1.817 -5.940 9.971 1.00 91.00 86 ASN A N 1
ATOM 702 C CA . ASN A 1 86 ? -1.883 -7.342 10.395 1.00 91.00 86 ASN A CA 1
ATOM 703 C C . ASN A 1 86 ? -3.278 -7.766 10.882 1.00 91.00 86 ASN A C 1
ATOM 705 O O . ASN A 1 86 ? -3.410 -8.667 11.715 1.00 91.00 86 ASN A O 1
ATOM 709 N N . VAL A 1 87 ? -4.337 -7.127 10.379 1.00 93.81 87 VAL A N 1
ATOM 710 C CA . VAL A 1 87 ? -5.698 -7.616 10.597 1.00 93.81 87 VAL A CA 1
ATOM 711 C C . VAL A 1 87 ? -5.879 -8.877 9.759 1.00 93.81 87 VAL A C 1
ATOM 713 O O . VAL A 1 87 ? -5.713 -8.853 8.543 1.00 93.81 87 VAL A O 1
ATOM 716 N N . GLY A 1 88 ? -6.217 -9.987 10.414 1.00 93.69 88 GLY A N 1
ATOM 717 C CA . GLY A 1 88 ? -6.427 -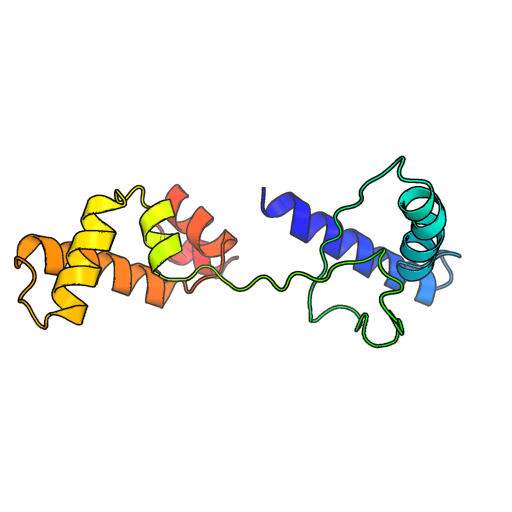11.259 9.728 1.00 93.69 88 GLY A CA 1
ATOM 718 C C . GLY A 1 88 ? -7.585 -11.201 8.728 1.00 93.69 88 GLY A C 1
ATOM 719 O O . GLY A 1 88 ? -8.611 -10.564 8.987 1.00 93.69 88 GLY A O 1
ATOM 720 N N . GLU A 1 89 ? -7.444 -11.927 7.617 1.00 94.75 89 GLU A N 1
ATOM 721 C CA . GLU A 1 89 ? -8.457 -11.998 6.556 1.00 94.75 89 GLU A CA 1
ATOM 722 C C . GLU A 1 89 ? -9.833 -12.424 7.079 1.00 94.75 89 GLU A C 1
ATOM 724 O O . GLU A 1 89 ? -10.850 -11.933 6.597 1.00 94.75 89 GLU A O 1
ATOM 729 N N . GLU A 1 90 ? -9.898 -13.287 8.099 1.00 95.00 90 GLU A N 1
ATOM 730 C CA . GLU A 1 90 ? -11.169 -13.701 8.706 1.00 95.00 90 GLU A CA 1
ATOM 731 C C . GLU A 1 90 ? -11.962 -12.519 9.280 1.00 95.00 90 GLU A C 1
ATOM 733 O O . GLU A 1 90 ? -13.172 -12.432 9.075 1.00 95.00 90 GLU A O 1
ATOM 738 N N . SER A 1 91 ? -11.290 -11.570 9.937 1.00 93.81 91 SER A N 1
ATOM 739 C CA . SER A 1 91 ? -11.929 -10.379 10.509 1.00 93.81 91 SER A CA 1
ATOM 740 C C . SER A 1 91 ? -12.422 -9.423 9.422 1.00 93.81 91 SER A C 1
ATOM 742 O O . SER A 1 91 ? -13.517 -8.867 9.532 1.00 93.81 91 SER A O 1
ATOM 744 N N . ILE A 1 92 ? -11.641 -9.263 8.350 1.00 95.50 92 ILE A N 1
ATOM 745 C CA . ILE A 1 92 ? -12.017 -8.455 7.180 1.00 95.50 92 ILE A CA 1
ATOM 746 C C . ILE A 1 92 ? -13.230 -9.088 6.482 1.00 95.50 92 ILE A C 1
ATOM 748 O O . ILE A 1 92 ? -14.229 -8.416 6.216 1.00 95.50 92 ILE A O 1
ATOM 752 N N . ASN A 1 93 ? -13.187 -10.402 6.25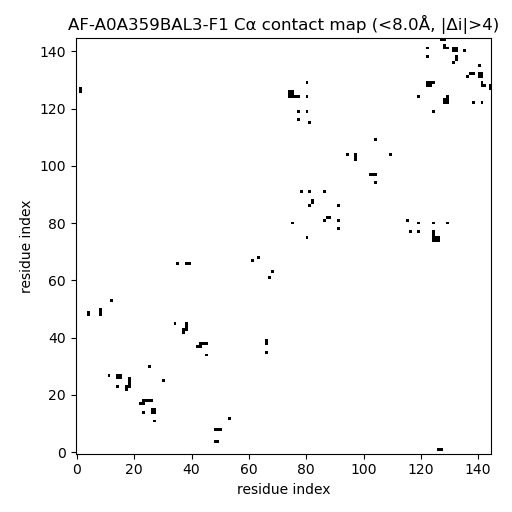4 1.00 95.94 93 ASN A N 1
ATOM 753 C CA . ASN A 1 93 ? -14.281 -11.173 5.667 1.00 95.94 93 ASN A CA 1
ATOM 754 C C . ASN A 1 93 ? -15.548 -11.115 6.525 1.00 95.94 93 ASN A C 1
ATOM 756 O O . ASN A 1 93 ? -16.648 -10.966 5.989 1.00 95.94 93 ASN A O 1
ATOM 760 N N . TYR A 1 94 ? -15.411 -11.189 7.850 1.00 95.44 94 TYR A N 1
ATOM 761 C CA . TYR A 1 94 ? -16.529 -11.053 8.778 1.00 95.44 94 TYR A CA 1
ATOM 762 C C . TYR A 1 94 ? -17.211 -9.686 8.645 1.00 95.44 94 TYR A C 1
ATOM 764 O O . TYR A 1 94 ? -18.429 -9.626 8.469 1.00 95.44 94 TYR A O 1
ATOM 772 N N . LEU A 1 95 ? -16.442 -8.592 8.655 1.00 94.56 95 LEU A N 1
ATOM 773 C CA . LEU A 1 95 ? -16.983 -7.248 8.440 1.00 94.56 95 LEU A CA 1
ATOM 774 C C . LEU A 1 95 ? -17.685 -7.111 7.093 1.00 94.56 95 LEU A C 1
ATOM 776 O O . LEU A 1 95 ? -18.799 -6.588 7.023 1.00 94.56 95 LEU A O 1
ATOM 780 N N . ARG A 1 96 ? -17.047 -7.606 6.030 1.00 95.06 96 ARG A N 1
ATOM 781 C CA . ARG A 1 96 ? -17.606 -7.607 4.677 1.00 95.06 96 ARG A CA 1
ATOM 782 C C . ARG A 1 96 ? -18.949 -8.339 4.647 1.00 95.06 96 ARG A C 1
ATOM 784 O O . ARG A 1 96 ? -19.921 -7.846 4.078 1.00 95.06 96 ARG A O 1
ATOM 791 N N . ASN A 1 97 ? -19.030 -9.484 5.320 1.00 96.44 97 ASN A N 1
ATOM 792 C CA . ASN A 1 97 ? -20.256 -10.262 5.451 1.00 96.44 97 ASN A CA 1
ATOM 793 C C . ASN A 1 97 ? -21.345 -9.501 6.227 1.00 96.44 97 ASN A C 1
ATOM 795 O O . ASN A 1 97 ? -22.505 -9.498 5.809 1.00 96.44 97 ASN A O 1
ATOM 799 N N . CYS A 1 98 ? -20.992 -8.829 7.327 1.00 95.88 98 CYS A N 1
ATOM 800 C CA . CYS A 1 98 ? -21.929 -7.984 8.068 1.00 95.88 98 CYS A CA 1
ATOM 801 C C . CYS A 1 98 ? -22.468 -6.840 7.204 1.00 95.88 98 CYS A C 1
ATOM 803 O O . CYS A 1 98 ? -23.680 -6.626 7.183 1.00 95.88 98 CYS A O 1
ATOM 805 N N . PHE A 1 99 ? -21.607 -6.174 6.431 1.00 93.31 99 PHE A N 1
ATOM 806 C CA . PHE A 1 99 ? -22.006 -5.112 5.508 1.00 93.31 99 PHE A CA 1
ATOM 807 C C . PHE A 1 99 ? -22.999 -5.610 4.448 1.00 93.31 99 PHE A C 1
ATOM 809 O O . PHE A 1 99 ? -24.098 -5.064 4.331 1.00 93.31 99 PHE A O 1
ATOM 816 N N . TYR A 1 100 ? -22.669 -6.687 3.724 1.00 97.06 100 TYR A N 1
ATOM 817 C CA . TYR A 1 100 ? -23.542 -7.215 2.666 1.00 97.06 100 TYR A CA 1
ATOM 818 C C . TYR A 1 100 ? -24.890 -7.714 3.187 1.00 97.06 100 TYR A C 1
ATOM 820 O O . TYR A 1 100 ? -25.914 -7.529 2.529 1.00 97.06 100 TYR A O 1
ATOM 828 N N . ASN A 1 101 ? -24.910 -8.309 4.380 1.00 97.69 101 ASN A N 1
ATOM 829 C CA . ASN A 1 101 ? -26.135 -8.832 4.983 1.00 97.69 101 ASN A CA 1
ATOM 830 C C . ASN A 1 101 ? -26.851 -7.827 5.891 1.00 97.69 101 ASN A C 1
ATOM 832 O O . ASN A 1 101 ? -27.835 -8.200 6.529 1.00 97.69 101 ASN A O 1
ATOM 836 N N . LYS A 1 102 ? -26.369 -6.578 5.974 1.00 95.69 102 LYS A N 1
ATOM 837 C CA . LYS A 1 102 ? -26.906 -5.528 6.857 1.00 95.69 102 LYS A CA 1
ATOM 838 C C . LYS A 1 102 ? -27.043 -5.995 8.311 1.00 95.69 102 LYS A C 1
ATOM 840 O O . LYS A 1 102 ? -28.035 -5.708 8.979 1.00 95.69 102 LYS A O 1
ATOM 845 N N . LYS A 1 103 ? -26.054 -6.753 8.782 1.00 96.19 103 LYS A N 1
ATOM 846 C CA . LYS A 1 103 ? -25.972 -7.218 10.167 1.00 96.19 103 LYS A CA 1
ATOM 847 C C . LYS A 1 103 ? -25.150 -6.241 10.986 1.00 96.19 103 LYS A C 1
ATOM 849 O O . LYS A 1 103 ? -24.176 -5.669 10.500 1.00 96.19 103 LYS A O 1
ATOM 854 N N . GLU A 1 104 ? -25.543 -6.085 12.240 1.00 94.62 104 GLU A N 1
ATOM 855 C CA . GLU A 1 104 ? -24.789 -5.286 13.191 1.00 94.62 104 GLU A CA 1
ATOM 856 C C . GLU A 1 104 ? -23.430 -5.937 13.476 1.00 94.62 104 GLU A C 1
ATOM 858 O O . GLU A 1 104 ? -23.317 -7.156 13.631 1.00 94.62 104 GLU A O 1
ATOM 863 N N . VAL A 1 105 ? -22.390 -5.109 13.517 1.00 96.06 105 VAL A N 1
ATOM 864 C CA . VAL A 1 105 ? -21.045 -5.520 13.918 1.00 96.06 105 VAL A CA 1
ATOM 865 C C . VAL A 1 105 ? -20.952 -5.376 15.439 1.00 96.06 105 VAL A C 1
ATOM 867 O O . VAL A 1 105 ? -21.382 -4.345 15.959 1.00 96.06 105 VAL A O 1
ATOM 870 N N . PRO A 1 106 ? -20.372 -6.349 16.168 1.00 95.06 106 PRO A N 1
ATOM 871 C CA . PRO A 1 106 ? -20.179 -6.241 17.608 1.00 95.06 106 PRO A CA 1
ATOM 872 C C . PRO A 1 106 ? -19.548 -4.892 17.998 1.00 95.06 106 PRO A C 1
ATOM 874 O O . PRO A 1 106 ? -18.554 -4.505 17.376 1.00 95.06 106 PRO A O 1
ATOM 877 N N . PRO A 1 107 ? -20.066 -4.179 19.018 1.00 95.19 107 PRO A N 1
ATOM 878 C CA . PRO A 1 107 ? -19.661 -2.799 19.298 1.00 95.19 107 PRO A CA 1
ATOM 879 C C . PRO A 1 107 ? -18.153 -2.592 19.483 1.00 95.19 107 PRO A C 1
ATOM 881 O O . PRO A 1 107 ? -17.602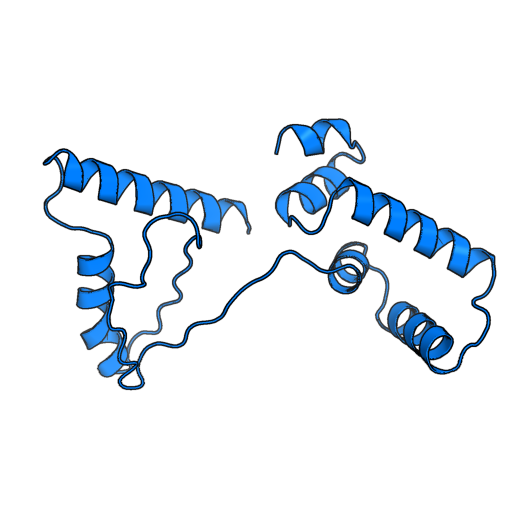 -1.616 18.981 1.00 95.19 107 PRO A O 1
ATOM 884 N N . SER A 1 108 ? -17.469 -3.525 20.153 1.00 92.88 108 SER A N 1
ATOM 885 C CA . SER A 1 108 ? -16.015 -3.480 20.356 1.00 92.88 108 SER A CA 1
ATOM 886 C C . SER A 1 108 ? -15.234 -3.595 19.047 1.00 92.88 108 SER A C 1
ATOM 888 O O . SER A 1 108 ? -14.271 -2.864 18.831 1.00 92.88 108 SER A O 1
ATOM 890 N N . LEU A 1 109 ? -15.675 -4.484 18.157 1.00 93.06 109 LEU A N 1
ATOM 891 C CA . LEU A 1 109 ? -15.069 -4.680 16.847 1.00 93.06 109 LEU A CA 1
ATOM 892 C C . LEU A 1 109 ? -15.332 -3.463 15.955 1.00 93.06 109 LEU A C 1
ATOM 894 O O . LEU A 1 109 ? -14.414 -2.944 15.329 1.00 93.06 109 LEU A O 1
ATOM 898 N N . ASN A 1 110 ? -16.566 -2.958 15.952 1.00 94.88 110 ASN A N 1
ATOM 899 C CA . ASN A 1 110 ? -16.931 -1.770 15.187 1.00 94.88 110 ASN A CA 1
ATOM 900 C C . ASN A 1 110 ? -16.112 -0.539 15.611 1.00 94.88 110 ASN A C 1
ATOM 902 O O . ASN A 1 110 ? -15.615 0.186 14.755 1.00 94.88 110 ASN A O 1
ATOM 906 N N . ALA A 1 111 ? -15.931 -0.325 16.919 1.00 95.88 111 ALA A N 1
ATOM 907 C CA . ALA A 1 111 ? -15.105 0.765 17.435 1.00 95.88 111 ALA A CA 1
ATOM 908 C C . ALA A 1 111 ? -13.652 0.667 16.940 1.00 95.88 111 ALA A C 1
ATOM 910 O O . ALA A 1 111 ? -13.128 1.643 16.408 1.00 95.88 111 ALA A O 1
ATOM 911 N N . LEU A 1 112 ? -13.049 -0.524 17.020 1.00 94.44 112 LEU A N 1
ATOM 912 C CA . LEU A 1 112 ? -11.683 -0.768 16.553 1.00 94.44 112 LEU A CA 1
ATOM 913 C C . LEU A 1 112 ? -11.507 -0.440 15.062 1.00 94.44 112 LEU A C 1
ATOM 915 O O . LEU A 1 112 ? -10.573 0.261 14.676 1.00 94.44 112 LEU A O 1
ATOM 919 N N . PHE A 1 113 ? -12.411 -0.925 14.212 1.00 94.88 113 PHE A N 1
ATOM 920 C CA . PHE A 1 113 ? -12.319 -0.677 12.773 1.00 94.88 113 PHE A CA 1
ATOM 921 C C . PHE A 1 113 ? -12.635 0.768 12.392 1.00 94.88 113 PHE A C 1
ATOM 923 O O . PHE A 1 113 ? -12.064 1.272 11.426 1.00 94.88 113 PHE A O 1
ATOM 930 N N . LEU A 1 114 ? -13.488 1.459 13.152 1.00 95.38 114 LEU A N 1
ATOM 931 C CA . LEU A 1 114 ? -13.695 2.896 12.985 1.00 95.38 114 LEU A CA 1
ATOM 932 C C . LEU A 1 114 ? -12.437 3.697 13.327 1.00 95.38 114 LEU A C 1
ATOM 934 O O . LEU A 1 114 ? -12.157 4.680 12.644 1.00 95.38 114 LEU A O 1
ATOM 938 N N . ASP A 1 115 ? -11.664 3.284 14.331 1.00 94.94 115 ASP A N 1
ATOM 939 C CA . ASP A 1 115 ? -10.384 3.924 14.646 1.00 94.94 115 ASP A CA 1
ATOM 940 C C . ASP A 1 115 ? -9.375 3.727 13.509 1.00 94.94 115 ASP A C 1
ATOM 942 O O . ASP A 1 115 ? -8.792 4.698 13.028 1.00 94.94 115 ASP A O 1
ATOM 946 N N . TYR A 1 116 ? -9.263 2.508 12.975 1.00 94.50 116 TYR A N 1
ATOM 947 C CA . TYR A 1 116 ? -8.443 2.240 11.787 1.00 94.50 116 TYR A CA 1
ATOM 948 C C . TYR A 1 116 ? -8.892 3.038 10.565 1.00 94.50 116 TYR A C 1
ATOM 950 O O . TYR A 1 116 ? -8.059 3.552 9.821 1.00 94.50 116 TYR A O 1
ATOM 958 N N . PHE A 1 117 ? -10.199 3.177 10.362 1.00 95.19 117 PHE A N 1
ATOM 959 C CA . PHE A 1 117 ? -10.738 3.950 9.252 1.00 95.19 117 PHE A CA 1
ATOM 960 C C . PHE A 1 117 ? -10.424 5.443 9.378 1.00 95.19 117 PHE A C 1
ATOM 962 O O . PHE A 1 117 ? -10.069 6.083 8.390 1.00 95.19 117 PHE A O 1
ATOM 969 N N . ARG A 1 118 ? -10.493 6.005 10.590 1.00 93.88 118 ARG A N 1
ATOM 970 C CA . ARG A 1 118 ? -10.101 7.400 10.848 1.00 93.88 118 ARG A CA 1
ATOM 971 C C . ARG A 1 118 ? -8.623 7.624 10.573 1.00 93.88 118 ARG A C 1
ATOM 973 O O . ARG A 1 118 ? -8.281 8.596 9.910 1.00 93.88 118 ARG A O 1
ATOM 980 N N . GLU A 1 119 ? -7.765 6.726 11.049 1.00 91.56 119 GLU A N 1
ATOM 981 C CA . GLU A 1 119 ? -6.332 6.780 10.758 1.00 91.56 119 GLU A CA 1
ATOM 982 C C . GLU A 1 119 ? -6.079 6.751 9.244 1.00 91.56 119 GLU A C 1
ATOM 984 O O . GLU A 1 119 ? -5.369 7.611 8.725 1.00 91.56 119 GLU A O 1
ATOM 989 N N . TYR A 1 120 ? -6.720 5.827 8.522 1.00 93.56 120 TYR A N 1
ATOM 990 C CA . TYR A 1 120 ? -6.618 5.739 7.066 1.00 93.56 120 TYR A CA 1
ATOM 991 C C . TYR A 1 120 ? -7.106 7.009 6.354 1.00 93.56 120 TYR A C 1
ATOM 993 O O . TYR A 1 120 ? -6.447 7.469 5.431 1.00 93.56 120 TYR A O 1
ATOM 1001 N N . ILE A 1 121 ? -8.208 7.633 6.786 1.00 93.38 121 ILE A N 1
ATOM 1002 C CA . ILE A 1 121 ? -8.678 8.900 6.193 1.00 93.38 121 ILE A CA 1
ATOM 1003 C C . ILE A 1 121 ? -7.647 10.021 6.364 1.00 93.38 121 ILE A C 1
ATOM 1005 O O . ILE A 1 121 ? -7.478 10.831 5.455 1.00 93.38 121 ILE A O 1
ATOM 1009 N N . LEU A 1 122 ? -6.983 10.089 7.520 1.00 89.75 122 LEU A N 1
ATOM 1010 C CA . LEU A 1 122 ? -6.000 11.137 7.802 1.00 89.75 122 LEU A CA 1
ATOM 1011 C C . LEU A 1 122 ? -4.724 10.972 6.971 1.00 89.75 122 LEU A C 1
ATOM 1013 O O . LEU A 1 122 ? -4.135 11.969 6.568 1.00 89.75 122 LEU A O 1
ATOM 1017 N N . MET A 1 123 ? -4.306 9.732 6.717 1.00 89.31 123 MET A N 1
ATOM 1018 C CA . MET A 1 123 ? -3.101 9.430 5.937 1.00 89.31 123 MET A CA 1
ATOM 1019 C C . MET A 1 123 ? -3.357 9.322 4.428 1.00 89.31 123 MET A C 1
ATOM 1021 O O . MET A 1 123 ? -2.470 9.595 3.623 1.00 89.31 123 MET A O 1
ATOM 1025 N N . GLY A 1 124 ? -4.554 8.891 4.035 1.00 90.25 124 GLY A N 1
ATOM 1026 C CA . GLY A 1 124 ? -4.850 8.414 2.690 1.00 90.25 124 GLY A CA 1
ATOM 1027 C C . GLY A 1 124 ? -4.212 7.052 2.384 1.00 90.25 124 GLY A C 1
ATOM 1028 O O . GLY A 1 124 ? -3.774 6.323 3.271 1.00 90.25 124 GLY A O 1
ATOM 1029 N N . GLY A 1 125 ? -4.163 6.716 1.094 1.00 89.00 125 GLY A N 1
ATOM 1030 C CA . GLY A 1 125 ? -3.628 5.448 0.584 1.00 89.00 125 GLY A CA 1
ATOM 1031 C C . GLY A 1 125 ? -2.162 5.491 0.149 1.00 89.00 125 GLY A C 1
ATOM 1032 O O . GLY A 1 125 ? -1.692 4.555 -0.497 1.00 89.00 125 GLY A O 1
ATOM 1033 N N . MET A 1 126 ? -1.433 6.585 0.404 1.00 88.56 126 MET A N 1
ATOM 1034 C CA . MET A 1 126 ? -0.039 6.694 -0.034 1.00 88.56 126 MET A CA 1
ATOM 1035 C C . MET A 1 126 ? 0.824 5.699 0.762 1.00 88.56 126 MET A C 1
ATOM 1037 O O . MET A 1 126 ? 0.904 5.816 1.987 1.00 88.56 126 MET A O 1
ATOM 1041 N N . PRO A 1 127 ? 1.484 4.722 0.111 1.00 87.06 127 PRO A N 1
ATOM 1042 C CA . PRO A 1 127 ? 2.185 3.663 0.835 1.00 87.06 127 PRO A CA 1
ATOM 1043 C C . PRO A 1 127 ? 3.307 4.164 1.752 1.00 87.06 127 PRO A C 1
ATOM 1045 O O . PRO A 1 127 ? 3.515 3.606 2.826 1.00 87.06 127 PRO A O 1
ATOM 1048 N N . GLU A 1 128 ? 4.010 5.227 1.354 1.00 84.25 128 GLU A N 1
ATOM 1049 C CA . GLU A 1 128 ? 5.085 5.824 2.155 1.00 84.25 128 GLU A CA 1
ATOM 1050 C C . GLU A 1 128 ? 4.550 6.501 3.426 1.00 84.25 128 GLU A C 1
ATOM 1052 O O . GLU A 1 128 ? 5.076 6.275 4.514 1.00 84.25 128 GLU A O 1
ATOM 1057 N N . ALA A 1 129 ? 3.438 7.233 3.309 1.00 87.31 129 ALA A N 1
ATOM 1058 C CA . ALA A 1 129 ? 2.737 7.838 4.438 1.00 87.31 129 ALA A CA 1
ATOM 1059 C C . ALA A 1 129 ? 2.288 6.786 5.469 1.00 87.31 129 ALA A C 1
ATOM 1061 O O . ALA A 1 129 ? 2.488 6.954 6.675 1.00 87.31 129 ALA A O 1
ATOM 1062 N N . ILE A 1 130 ? 1.720 5.671 4.994 1.00 87.62 130 ILE A N 1
ATOM 1063 C CA . ILE A 1 130 ? 1.274 4.554 5.841 1.00 87.62 130 ILE A CA 1
ATOM 1064 C C . ILE A 1 130 ? 2.464 3.896 6.555 1.00 87.62 130 ILE A C 1
ATOM 1066 O O . ILE A 1 130 ? 2.396 3.615 7.754 1.00 87.62 130 ILE A O 1
ATOM 1070 N N . GLU A 1 131 ? 3.562 3.662 5.838 1.00 86.69 131 GLU A N 1
ATOM 1071 C CA . GLU A 1 131 ? 4.779 3.062 6.390 1.00 86.69 131 GLU A CA 1
ATOM 1072 C C . GLU A 1 131 ? 5.414 3.949 7.473 1.00 86.69 131 GLU A C 1
ATOM 1074 O O . GLU A 1 131 ? 5.776 3.454 8.547 1.00 86.69 131 GLU A O 1
ATOM 1079 N N . GLU A 1 132 ? 5.508 5.260 7.234 1.00 87.62 132 GLU A N 1
ATOM 1080 C CA . GLU A 1 132 ? 6.038 6.213 8.214 1.00 87.62 132 GLU A CA 1
ATOM 1081 C C . GLU A 1 132 ? 5.159 6.274 9.464 1.00 87.62 132 GLU A C 1
ATOM 1083 O O . GLU A 1 132 ? 5.662 6.235 10.591 1.00 87.62 132 GLU A O 1
ATOM 1088 N N . PHE A 1 133 ? 3.835 6.291 9.301 1.00 87.06 133 PHE A N 1
ATOM 1089 C CA . PHE A 1 133 ? 2.926 6.253 10.441 1.00 87.06 133 PHE A CA 1
ATOM 1090 C C . PHE A 1 133 ? 3.039 4.951 11.235 1.00 87.06 133 PHE A C 1
ATOM 1092 O O . PHE A 1 133 ?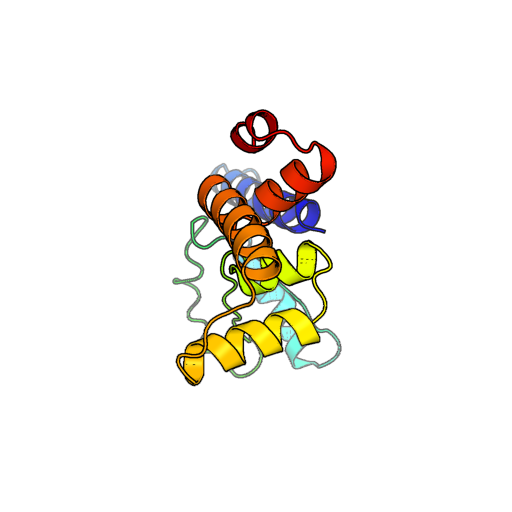 2.994 4.959 12.466 1.00 87.06 133 PHE A O 1
ATOM 1099 N N . ASN A 1 134 ? 3.212 3.812 10.566 1.00 82.75 134 ASN A N 1
ATOM 1100 C CA . ASN A 1 134 ? 3.356 2.536 11.256 1.00 82.75 134 ASN A CA 1
ATOM 1101 C C . ASN A 1 134 ? 4.622 2.464 12.111 1.00 82.75 134 ASN A C 1
ATOM 1103 O O . ASN A 1 134 ? 4.567 1.888 13.201 1.00 82.75 134 ASN A O 1
ATOM 1107 N N . LYS A 1 135 ? 5.714 3.083 11.651 1.00 84.69 135 LYS A N 1
ATOM 1108 C CA . LYS A 1 135 ? 6.983 3.188 12.382 1.00 84.69 135 LYS A CA 1
ATOM 1109 C C . LYS A 1 135 ? 6.929 4.197 13.522 1.00 84.69 135 LYS A C 1
ATOM 1111 O O . LYS A 1 135 ? 7.329 3.881 14.639 1.00 84.69 135 LYS A O 1
ATOM 1116 N N . SER A 1 136 ? 6.457 5.407 13.240 1.00 85.00 136 SER A N 1
ATOM 1117 C CA . SER A 1 136 ? 6.535 6.536 14.174 1.00 85.00 136 SER A CA 1
ATOM 1118 C C . SER A 1 136 ? 5.348 6.620 15.132 1.00 85.00 136 SER A C 1
ATOM 1120 O O . SER A 1 136 ? 5.462 7.228 16.196 1.00 85.00 136 SER A O 1
ATOM 1122 N N . LYS A 1 137 ? 4.195 6.054 14.746 1.00 83.06 137 LYS A N 1
ATOM 1123 C CA . LYS A 1 137 ? 2.878 6.300 15.360 1.00 83.06 137 LYS A CA 1
ATOM 1124 C C . LYS A 1 137 ? 2.551 7.792 15.488 1.00 83.06 137 LYS A C 1
ATOM 1126 O O . LYS A 1 137 ? 1.763 8.183 16.347 1.00 83.06 137 LYS A O 1
ATOM 1131 N N . ASN A 1 138 ? 3.149 8.625 14.635 1.00 80.75 138 ASN A N 1
ATOM 1132 C CA . ASN A 1 138 ? 3.053 10.073 14.703 1.00 80.75 138 ASN A CA 1
ATOM 1133 C C . ASN A 1 138 ? 2.606 10.652 13.357 1.00 80.75 138 ASN A C 1
ATOM 1135 O O . ASN A 1 138 ? 3.343 10.624 12.374 1.00 80.75 138 ASN A O 1
ATOM 1139 N N . LEU A 1 139 ? 1.408 11.239 13.336 1.00 79.06 139 LEU A N 1
ATOM 1140 C CA . LEU A 1 139 ? 0.849 11.872 12.140 1.00 79.06 139 LEU A CA 1
ATOM 1141 C C . LEU A 1 139 ? 1.666 13.080 11.656 1.00 79.06 139 LEU A C 1
ATOM 1143 O O . LEU A 1 139 ? 1.652 13.369 10.468 1.00 79.06 139 LEU A O 1
ATOM 1147 N N . PHE A 1 140 ? 2.410 13.773 12.526 1.00 78.38 140 PHE A N 1
ATOM 1148 C CA . PHE A 1 140 ? 3.233 14.915 12.106 1.00 78.38 140 PHE A CA 1
ATOM 1149 C C . PHE A 1 140 ? 4.400 14.510 11.205 1.00 78.38 140 PHE A C 1
ATOM 1151 O O . PHE A 1 140 ? 4.834 15.310 10.379 1.00 78.38 140 PHE A O 1
ATOM 1158 N N . ASN A 1 141 ? 4.905 13.284 11.353 1.00 74.25 141 ASN A N 1
ATOM 1159 C CA . ASN A 1 141 ? 5.972 12.785 10.495 1.00 74.25 141 ASN A CA 1
ATOM 1160 C C . ASN A 1 141 ? 5.459 12.472 9.088 1.00 74.25 141 ASN A C 1
ATOM 1162 O O . ASN A 1 141 ? 6.196 12.655 8.127 1.00 74.25 141 ASN A O 1
ATOM 1166 N N . VAL A 1 142 ? 4.189 12.075 8.977 1.00 75.19 142 VAL A N 1
ATOM 1167 C CA . VAL A 1 142 ? 3.525 11.776 7.703 1.00 75.19 142 VAL A CA 1
ATOM 1168 C C . VAL A 1 142 ? 3.412 13.021 6.824 1.00 75.19 142 VAL A C 1
ATOM 1170 O O . VAL A 1 142 ? 3.565 12.926 5.618 1.00 75.19 142 VAL A O 1
ATOM 1173 N N . SER A 1 143 ? 3.212 14.202 7.415 1.00 68.12 143 SER A N 1
ATOM 1174 C CA . SER A 1 143 ? 3.115 15.476 6.684 1.00 68.12 143 SER A CA 1
ATOM 1175 C C . SER A 1 143 ? 4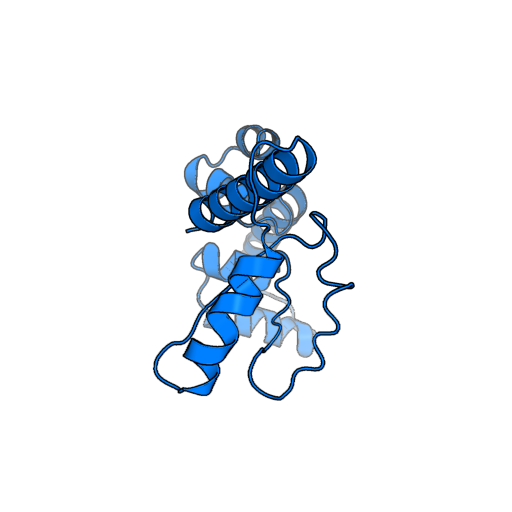.392 15.885 5.939 1.00 68.12 143 SER A C 1
ATOM 1177 O O . SER A 1 143 ? 4.351 16.818 5.140 1.00 68.12 143 SER A O 1
ATOM 1179 N N . ASN A 1 144 ? 5.529 15.268 6.273 1.00 60.66 144 ASN A N 1
ATOM 1180 C CA . ASN A 1 144 ? 6.844 15.573 5.701 1.00 60.66 144 ASN A CA 1
ATOM 1181 C C . ASN A 1 144 ? 7.279 14.551 4.640 1.00 60.66 144 ASN A C 1
ATOM 1183 O O . ASN A 1 144 ? 8.434 14.581 4.212 1.00 60.66 144 ASN A O 1
ATOM 1187 N N . VAL A 1 145 ? 6.364 13.654 4.274 1.00 59.91 145 VAL A N 1
ATOM 1188 C CA . VAL A 1 145 ? 6.477 12.673 3.196 1.00 59.91 145 VAL A CA 1
ATOM 1189 C C . VAL A 1 145 ? 5.686 13.198 2.003 1.00 59.91 145 VAL A C 1
ATOM 1191 O O . VAL A 1 145 ? 6.256 13.246 0.893 1.00 59.91 145 VAL A O 1
#

Mean predicted aligned error: 9.63 Å

pLDDT: mean 78.97, std 16.12, range [38.03, 97.69]

Solvent-accessible surface area (backbone atoms only — not comparable to full-atom values): 8984 Å² total; per-residue (Å²): 122,65,70,59,55,56,52,52,38,51,51,50,52,53,43,42,50,36,27,76,70,68,77,37,96,63,46,70,65,55,52,58,59,64,45,47,65,46,42,74,71,66,79,47,86,87,88,85,83,76,57,89,86,61,68,70,71,71,78,54,79,69,71,61,86,80,83,65,85,89,80,89,82,76,66,49,50,73,67,57,49,39,48,73,70,68,50,55,67,67,61,54,52,48,51,53,49,26,61,78,67,73,44,85,64,59,68,72,59,46,52,53,53,51,52,53,49,52,53,40,67,75,58,51,30,45,67,66,33,51,52,45,28,73,74,65,74,35,72,74,63,31,78,77,107

Foldseek 3Di:
DVVVQVVVQCVLLVQQVCVVVVNDDDHPVNVVVVCQVVQVVVPDDDDDDYDPPRDPPVVPPCPVPPRDDDDDDDFADLVSLCVVVVNDPVLVVVVVVCVVVVHDDDPVSVVVSVVSVVVCVLLPRHPVLSVQCVVPVDNVSSVVD

Radius of gyration: 21.31 Å; Cα contacts (8 Å, |Δi|>4): 79; chains: 1; bounding box: 52×35×51 Å